Protein AF-A0A368FS64-F1 (afdb_monomer)

Structure (mmCIF, N/CA/C/O backbone):
data_AF-A0A368FS64-F1
#
_entry.id   AF-A0A368FS64-F1
#
loop_
_atom_site.group_PDB
_atom_site.id
_atom_site.type_symbol
_atom_site.label_atom_id
_atom_site.label_alt_id
_atom_site.label_comp_id
_atom_site.label_asym_id
_atom_site.label_entity_id
_atom_site.label_seq_id
_atom_site.pdbx_PDB_ins_code
_atom_site.Cartn_x
_atom_site.Cartn_y
_atom_site.Cartn_z
_atom_site.occupancy
_atom_site.B_iso_or_equiv
_atom_site.auth_seq_id
_atom_site.auth_comp_id
_atom_site.auth_asym_id
_atom_site.auth_atom_id
_atom_site.pdbx_PDB_model_num
ATOM 1 N N . MET A 1 1 ? 43.670 5.886 -54.360 1.00 60.34 1 MET A N 1
ATOM 2 C CA . MET A 1 1 ? 43.057 7.220 -54.134 1.00 60.34 1 MET A CA 1
ATOM 3 C C . MET A 1 1 ? 41.525 7.212 -54.160 1.00 60.34 1 MET A C 1
ATOM 5 O O . MET A 1 1 ? 40.948 7.004 -53.104 1.00 60.34 1 MET A O 1
ATOM 9 N N . ARG A 1 2 ? 40.820 7.410 -55.291 1.00 74.44 2 ARG A N 1
ATOM 10 C CA . ARG A 1 2 ? 39.348 7.653 -55.302 1.00 74.44 2 ARG A CA 1
ATOM 11 C C . ARG A 1 2 ? 38.506 6.514 -54.682 1.00 74.44 2 ARG A C 1
ATOM 13 O O . ARG A 1 2 ? 37.506 6.761 -54.015 1.00 74.44 2 ARG A O 1
ATOM 20 N N . GLU A 1 3 ? 38.951 5.273 -54.839 1.00 78.19 3 GLU A N 1
ATOM 21 C CA . GLU A 1 3 ? 38.278 4.077 -54.319 1.00 78.19 3 GLU A CA 1
ATOM 22 C C . GLU A 1 3 ? 38.523 3.835 -52.820 1.00 78.19 3 GLU A C 1
ATOM 24 O O . GLU A 1 3 ? 37.623 3.410 -52.098 1.00 78.19 3 GLU A O 1
ATOM 29 N N . GLU A 1 4 ? 39.699 4.206 -52.311 1.00 79.50 4 GLU A N 1
ATOM 30 C CA . GLU A 1 4 ? 39.986 4.215 -50.870 1.00 79.50 4 GLU A CA 1
ATOM 31 C C . GLU A 1 4 ? 39.179 5.292 -50.151 1.00 79.50 4 GLU A C 1
ATOM 33 O O . GLU A 1 4 ? 38.646 5.030 -49.074 1.00 79.50 4 GLU A O 1
ATOM 38 N N . TYR A 1 5 ? 39.024 6.474 -50.760 1.00 81.25 5 TYR A N 1
ATOM 39 C CA . TYR A 1 5 ? 38.128 7.507 -50.237 1.00 81.25 5 TYR A CA 1
ATOM 40 C C . TYR A 1 5 ? 36.689 6.991 -50.144 1.00 81.25 5 TYR A C 1
ATOM 42 O O . TYR A 1 5 ? 36.068 7.115 -49.093 1.00 81.25 5 TYR A O 1
ATOM 50 N N . ARG A 1 6 ? 36.182 6.315 -51.183 1.00 83.62 6 ARG A N 1
ATOM 51 C CA . ARG A 1 6 ? 34.827 5.739 -51.180 1.00 83.62 6 ARG A CA 1
ATOM 52 C C . ARG A 1 6 ? 34.643 4.651 -50.113 1.00 83.62 6 ARG A C 1
ATOM 54 O O . ARG A 1 6 ? 33.607 4.621 -49.445 1.00 83.62 6 ARG A O 1
ATOM 61 N N . LYS A 1 7 ? 35.644 3.784 -49.916 1.00 85.38 7 LYS A N 1
ATOM 62 C CA . LYS A 1 7 ? 35.643 2.757 -48.856 1.00 85.38 7 LYS A CA 1
ATOM 63 C C . LYS A 1 7 ? 35.653 3.381 -47.457 1.00 85.38 7 LYS A C 1
ATOM 65 O O . LYS A 1 7 ? 34.842 2.994 -46.620 1.00 85.38 7 LYS A O 1
ATOM 70 N N . ARG A 1 8 ? 36.500 4.390 -47.222 1.00 87.50 8 ARG A N 1
ATOM 71 C CA . ARG A 1 8 ? 36.549 5.142 -45.955 1.00 87.50 8 ARG A CA 1
ATOM 72 C C . ARG A 1 8 ? 35.228 5.856 -45.663 1.00 87.50 8 ARG A C 1
ATOM 74 O O . ARG A 1 8 ? 34.732 5.757 -44.546 1.00 87.50 8 ARG A O 1
ATOM 81 N N . SER A 1 9 ? 34.623 6.506 -46.660 1.00 91.44 9 SER A N 1
ATOM 82 C CA . SER A 1 9 ? 33.317 7.162 -46.506 1.00 91.44 9 SER A CA 1
ATOM 83 C C . SER A 1 9 ? 32.205 6.168 -46.163 1.00 91.44 9 SER A C 1
ATOM 85 O O . SER A 1 9 ? 31.416 6.423 -45.260 1.00 91.44 9 SER A O 1
ATOM 87 N N . SER A 1 10 ? 32.168 5.010 -46.830 1.00 90.06 10 SER A N 1
ATOM 88 C CA . SER A 1 10 ? 31.159 3.969 -46.566 1.00 90.06 10 SER A CA 1
ATOM 89 C C . SER A 1 10 ? 31.301 3.373 -45.161 1.00 90.06 10 SER A C 1
ATOM 91 O O . SER A 1 10 ? 30.309 3.168 -44.466 1.00 90.06 10 SER A O 1
ATOM 93 N N . TYR A 1 11 ? 32.539 3.151 -44.711 1.00 94.62 11 TYR A N 1
ATOM 94 C CA . TYR A 1 11 ? 32.823 2.677 -43.358 1.00 94.62 11 TYR A CA 1
ATOM 95 C C . TYR A 1 11 ? 32.443 3.707 -42.284 1.00 94.62 11 TYR A C 1
ATOM 97 O O . TYR A 1 11 ? 31.869 3.349 -41.258 1.00 94.62 11 TYR A O 1
ATOM 105 N N . LEU A 1 12 ? 32.689 4.997 -42.533 1.00 94.75 12 LEU A N 1
ATOM 106 C CA . LEU A 1 12 ? 32.305 6.069 -41.613 1.00 94.75 12 LEU A CA 1
ATOM 107 C C . LEU A 1 12 ? 30.780 6.165 -41.455 1.00 94.75 12 LEU A C 1
ATOM 109 O O . LEU A 1 12 ? 30.289 6.280 -40.333 1.00 94.75 12 LEU A O 1
ATOM 113 N N . LEU A 1 13 ? 30.030 6.033 -42.555 1.00 95.69 13 LEU A N 1
ATOM 114 C CA . LEU A 1 13 ? 28.565 5.967 -42.517 1.00 95.69 13 LEU A CA 1
ATOM 115 C C . LEU A 1 13 ? 28.069 4.748 -41.733 1.00 95.69 13 LEU A C 1
ATOM 117 O O . LEU A 1 13 ? 27.156 4.875 -40.919 1.00 95.69 13 LEU A O 1
ATOM 121 N N . TYR A 1 14 ? 28.698 3.584 -41.923 1.00 96.06 14 TYR A N 1
ATOM 122 C CA . TYR A 1 14 ? 28.386 2.386 -41.145 1.00 96.06 14 TYR A CA 1
ATOM 123 C C . TYR A 1 14 ? 28.614 2.602 -39.643 1.00 96.06 14 TYR A C 1
ATOM 125 O O . TYR A 1 14 ? 27.736 2.295 -38.839 1.00 96.06 14 TYR A O 1
ATOM 133 N N . LEU A 1 15 ? 29.755 3.179 -39.250 1.00 96.75 15 LEU A N 1
ATOM 134 C CA . LEU A 1 15 ? 30.048 3.473 -37.845 1.00 96.75 15 LEU A CA 1
ATOM 135 C C . LEU A 1 15 ? 29.044 4.463 -37.244 1.00 96.75 15 LEU A C 1
ATOM 137 O O . LEU A 1 15 ? 28.577 4.262 -36.122 1.00 96.75 15 LEU A O 1
ATOM 141 N N . GLN A 1 16 ? 28.672 5.506 -37.990 1.00 96.75 16 GLN A N 1
ATOM 142 C CA . GLN A 1 16 ? 27.666 6.470 -37.552 1.00 96.75 16 GLN A CA 1
ATOM 143 C C . GLN A 1 16 ? 26.297 5.804 -37.370 1.00 96.75 16 GLN A C 1
ATOM 145 O O . GLN A 1 16 ? 25.651 5.996 -36.339 1.00 96.75 16 GLN A O 1
ATOM 150 N N . GLN A 1 17 ? 25.878 4.979 -38.331 1.00 97.19 17 GLN A N 1
ATOM 151 C CA . GLN A 1 17 ? 24.617 4.248 -38.258 1.00 97.19 17 GLN A CA 1
ATOM 152 C C . GLN A 1 17 ? 24.607 3.241 -37.103 1.00 97.19 17 GLN A C 1
ATOM 154 O O . GLN A 1 17 ? 23.615 3.143 -36.377 1.00 97.19 17 GLN A O 1
ATOM 159 N N . SER A 1 18 ? 25.714 2.530 -36.893 1.00 97.19 18 SER A N 1
ATOM 160 C CA . SER A 1 18 ? 25.892 1.611 -35.768 1.00 97.19 18 SER A CA 1
ATOM 161 C C . SER A 1 18 ? 25.772 2.352 -34.436 1.00 97.19 18 SER A C 1
ATOM 163 O O . SER A 1 18 ? 24.961 1.972 -33.594 1.00 97.19 18 SER A O 1
ATOM 165 N N . ARG A 1 19 ? 26.459 3.493 -34.278 1.00 97.38 19 ARG A N 1
ATOM 166 C CA . ARG A 1 19 ? 26.355 4.336 -33.078 1.00 97.38 19 ARG A CA 1
ATOM 167 C C . ARG A 1 19 ? 24.918 4.785 -32.812 1.00 97.38 19 ARG A C 1
ATOM 169 O O . ARG A 1 19 ? 24.450 4.669 -31.683 1.00 97.38 19 ARG A O 1
ATOM 176 N N . ILE A 1 20 ? 24.208 5.278 -33.828 1.00 97.56 20 ILE A N 1
ATOM 177 C CA . ILE A 1 20 ? 22.803 5.699 -33.688 1.00 97.56 20 ILE A CA 1
ATOM 178 C C . ILE A 1 20 ? 21.924 4.517 -33.268 1.00 97.56 20 ILE A C 1
ATOM 180 O O . ILE A 1 20 ? 21.071 4.659 -32.393 1.00 97.56 20 ILE A O 1
ATOM 184 N N . THR A 1 21 ? 22.142 3.349 -33.871 1.00 97.69 21 THR A N 1
ATOM 185 C CA . THR A 1 21 ? 21.392 2.128 -33.559 1.00 97.69 21 THR A CA 1
ATOM 186 C C . THR A 1 21 ? 21.629 1.696 -32.113 1.00 97.69 21 THR A C 1
ATOM 188 O O . THR A 1 21 ? 20.666 1.461 -31.388 1.00 97.69 21 THR A O 1
ATOM 191 N N . LEU A 1 22 ? 22.884 1.682 -31.658 1.00 98.25 22 LEU A N 1
ATOM 192 C CA . LEU A 1 22 ? 23.241 1.349 -30.278 1.00 98.25 22 LEU A CA 1
ATOM 193 C C . LEU A 1 22 ? 22.636 2.330 -29.269 1.00 98.25 22 LEU A C 1
ATOM 195 O O . LEU A 1 22 ? 22.090 1.898 -28.259 1.00 98.25 22 LEU A O 1
ATOM 199 N N . LEU A 1 23 ? 22.657 3.635 -29.557 1.00 98.12 23 LEU A N 1
ATOM 200 C CA . LEU A 1 23 ? 22.031 4.638 -28.689 1.00 98.12 23 LEU A CA 1
ATOM 201 C C . LEU A 1 23 ? 20.515 4.430 -28.584 1.00 98.12 23 LEU A C 1
ATOM 203 O O . LEU A 1 23 ? 19.965 4.459 -27.486 1.00 98.12 23 LEU A O 1
ATOM 207 N N . ARG A 1 24 ? 19.838 4.157 -29.708 1.00 97.81 24 ARG A N 1
ATOM 208 C CA . ARG A 1 24 ? 18.398 3.852 -29.713 1.00 97.81 24 ARG A CA 1
ATOM 209 C C . ARG A 1 24 ? 18.082 2.595 -28.909 1.00 97.81 24 ARG A C 1
ATOM 211 O O . ARG A 1 24 ? 17.117 2.604 -28.149 1.00 97.81 24 ARG A O 1
ATOM 218 N N . LEU A 1 25 ? 18.884 1.541 -29.065 1.00 98.06 25 LEU A N 1
ATOM 219 C CA . LEU A 1 25 ? 18.723 0.299 -28.311 1.00 98.06 25 LEU A CA 1
ATOM 220 C C . LEU A 1 25 ? 18.945 0.517 -26.813 1.00 98.06 25 LEU A C 1
ATOM 222 O O . LEU A 1 25 ? 18.133 0.043 -26.027 1.00 98.06 25 LEU A O 1
ATOM 226 N N . SER A 1 26 ? 19.962 1.289 -26.421 1.00 98.06 26 SER A N 1
ATOM 227 C CA . SER A 1 26 ? 20.194 1.653 -25.017 1.00 98.06 26 SER A CA 1
ATOM 228 C C . SER A 1 26 ? 18.968 2.344 -24.424 1.00 98.06 26 SER A C 1
ATOM 230 O O . SER A 1 26 ? 18.403 1.862 -23.450 1.00 98.06 26 SER A O 1
ATOM 232 N N . THR A 1 27 ? 18.473 3.405 -25.073 1.00 98.12 27 THR A N 1
ATOM 233 C CA . THR A 1 27 ? 17.279 4.123 -24.602 1.00 98.12 27 THR A CA 1
ATOM 234 C C . THR A 1 27 ? 16.037 3.229 -24.568 1.00 98.12 27 THR A C 1
ATOM 236 O O . THR A 1 27 ? 15.165 3.398 -23.717 1.00 98.12 27 THR A O 1
ATOM 239 N N . TYR A 1 28 ? 15.915 2.290 -25.506 1.00 98.12 28 TYR A N 1
ATOM 240 C CA . TYR A 1 28 ? 14.812 1.335 -25.518 1.00 98.12 28 TYR A CA 1
ATOM 241 C C . TYR A 1 28 ? 14.880 0.372 -24.326 1.00 98.12 28 TYR A C 1
ATOM 243 O O . TYR A 1 28 ? 13.872 0.185 -23.644 1.00 98.12 28 TYR A O 1
ATOM 251 N N . VAL A 1 29 ? 16.060 -0.179 -24.031 1.00 98.38 29 VAL A N 1
ATOM 252 C CA . VAL A 1 29 ? 16.287 -1.033 -22.857 1.00 98.38 29 VAL A CA 1
ATOM 253 C C . VAL A 1 29 ? 16.006 -0.263 -21.566 1.00 98.38 29 VAL A C 1
ATOM 255 O O . VAL A 1 29 ? 15.284 -0.776 -20.715 1.00 98.38 29 VAL A O 1
ATOM 258 N N . ASP A 1 30 ? 16.453 0.989 -21.451 1.00 98.38 30 ASP A N 1
ATOM 259 C CA . ASP A 1 30 ? 16.177 1.830 -20.278 1.00 98.38 30 ASP A CA 1
ATOM 260 C C . ASP A 1 30 ? 14.669 2.018 -20.054 1.00 98.38 30 ASP A C 1
ATOM 262 O O . ASP A 1 30 ? 14.163 1.872 -18.938 1.00 98.38 30 ASP A O 1
ATOM 266 N N . LYS A 1 31 ? 13.912 2.268 -21.130 1.00 98.19 31 LYS A N 1
ATOM 267 C CA . LYS A 1 31 ? 12.445 2.369 -21.069 1.00 98.19 31 LYS A CA 1
ATOM 268 C C . LYS A 1 31 ? 11.789 1.057 -20.645 1.00 98.19 31 LYS A C 1
ATOM 270 O O . LYS A 1 31 ? 10.816 1.087 -19.889 1.00 98.19 31 LYS A O 1
ATOM 275 N N . LEU A 1 32 ? 12.291 -0.082 -21.126 1.00 98.38 32 LEU A N 1
ATOM 276 C CA . LEU A 1 32 ? 11.794 -1.396 -20.715 1.00 98.38 32 LEU A CA 1
ATOM 277 C C . LEU A 1 32 ? 12.062 -1.653 -19.232 1.00 98.38 32 LEU A C 1
ATOM 279 O O . LEU A 1 32 ? 11.151 -2.081 -18.529 1.00 98.38 32 LEU A O 1
ATOM 283 N N . ILE A 1 33 ? 13.258 -1.325 -18.738 1.00 98.38 33 ILE A N 1
ATOM 284 C CA . ILE A 1 33 ? 13.606 -1.444 -17.317 1.00 98.38 33 ILE A CA 1
ATOM 285 C C . ILE A 1 33 ? 12.653 -0.595 -16.470 1.00 98.38 33 ILE A C 1
ATOM 287 O O . ILE A 1 33 ? 12.039 -1.109 -15.536 1.00 98.38 33 ILE A O 1
ATOM 291 N N . GLN A 1 34 ? 12.449 0.673 -16.835 1.00 98.12 34 GLN A N 1
ATOM 292 C CA . GLN A 1 34 ? 11.522 1.561 -16.125 1.00 98.12 34 GLN A CA 1
ATOM 293 C C . GLN A 1 34 ? 10.075 1.063 -16.157 1.00 98.12 34 GLN A C 1
ATOM 295 O O . GLN A 1 34 ? 9.314 1.295 -15.218 1.00 98.12 34 GLN A O 1
ATOM 300 N N . ARG A 1 35 ? 9.649 0.424 -17.250 1.00 98.19 35 ARG A N 1
ATOM 301 C CA . ARG A 1 35 ? 8.317 -0.180 -17.339 1.00 98.19 35 ARG A CA 1
ATOM 302 C C . ARG A 1 35 ? 8.201 -1.379 -16.404 1.00 98.19 35 ARG A C 1
ATOM 304 O O . ARG A 1 35 ? 7.286 -1.401 -15.596 1.00 98.19 35 ARG A O 1
ATOM 311 N N . ILE A 1 36 ? 9.149 -2.311 -16.458 1.00 98.31 36 ILE A N 1
ATOM 312 C CA . ILE A 1 36 ? 9.152 -3.509 -15.608 1.00 98.31 36 ILE A 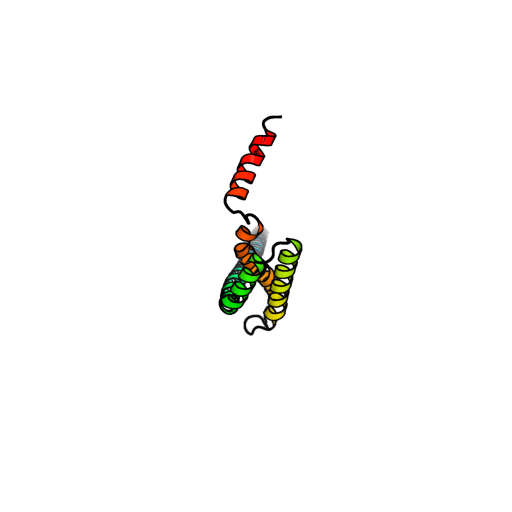CA 1
ATOM 313 C C . ILE A 1 36 ? 9.193 -3.127 -14.126 1.00 98.31 36 ILE A C 1
ATOM 315 O O . ILE A 1 36 ? 8.496 -3.733 -13.322 1.00 98.31 36 ILE A O 1
ATOM 319 N N . GLN A 1 37 ? 9.964 -2.103 -13.753 1.00 97.69 37 GLN A N 1
ATOM 320 C CA . GLN A 1 37 ? 10.007 -1.606 -12.376 1.00 97.69 37 GLN A CA 1
ATOM 321 C C . GLN A 1 37 ? 8.654 -1.056 -11.910 1.00 97.69 37 GLN A C 1
ATOM 323 O O . GLN A 1 37 ? 8.234 -1.351 -10.794 1.00 97.69 37 GLN A O 1
ATOM 328 N N . ARG A 1 38 ? 7.958 -0.295 -12.764 1.00 97.25 38 ARG A N 1
ATOM 329 C CA . ARG A 1 38 ? 6.611 0.213 -12.462 1.00 97.25 38 ARG A CA 1
ATOM 330 C C . ARG A 1 38 ? 5.590 -0.914 -12.373 1.00 97.25 38 ARG A C 1
ATOM 332 O O . ARG A 1 38 ? 4.843 -0.962 -11.405 1.00 97.25 38 ARG A O 1
ATOM 339 N N . ASP A 1 39 ? 5.597 -1.830 -13.335 1.00 97.50 39 ASP A N 1
ATOM 340 C CA . ASP A 1 39 ? 4.677 -2.969 -13.360 1.00 97.50 39 ASP A CA 1
ATOM 341 C C . ASP A 1 39 ? 4.896 -3.862 -12.129 1.00 97.50 39 ASP A C 1
ATOM 343 O O . ASP A 1 39 ? 3.937 -4.259 -11.475 1.00 97.50 39 ASP A O 1
ATOM 347 N N . LYS A 1 40 ? 6.157 -4.104 -11.746 1.00 96.25 40 LYS A N 1
ATOM 348 C CA . LYS A 1 40 ? 6.504 -4.812 -10.510 1.00 96.25 40 LYS A CA 1
ATOM 349 C C . LYS A 1 40 ? 5.926 -4.111 -9.278 1.00 96.25 40 LYS A C 1
ATOM 351 O O . LYS A 1 40 ? 5.276 -4.776 -8.482 1.00 96.25 40 LYS A O 1
ATOM 356 N N . ALA A 1 41 ? 6.140 -2.801 -9.136 1.00 94.25 41 ALA A N 1
ATOM 357 C CA . ALA A 1 41 ? 5.634 -2.044 -7.991 1.00 94.25 41 ALA A CA 1
ATOM 358 C C . ALA A 1 41 ? 4.098 -2.098 -7.905 1.00 94.25 41 ALA A C 1
ATOM 360 O O . ALA A 1 41 ? 3.549 -2.342 -6.836 1.00 94.25 41 ALA A O 1
ATOM 361 N N . LEU A 1 42 ? 3.403 -1.957 -9.039 1.00 95.81 42 LEU A N 1
ATOM 362 C CA . LEU A 1 42 ? 1.943 -2.073 -9.100 1.00 95.81 42 LEU A CA 1
ATOM 363 C C . LEU A 1 42 ? 1.461 -3.468 -8.688 1.00 95.81 42 LEU A C 1
ATOM 365 O O . LEU A 1 42 ? 0.522 -3.593 -7.907 1.00 95.81 42 LEU A O 1
ATOM 369 N N . VAL A 1 43 ? 2.108 -4.524 -9.187 1.00 96.38 43 VAL A N 1
ATOM 370 C CA . VAL A 1 43 ? 1.758 -5.905 -8.828 1.00 96.38 43 VAL A CA 1
ATOM 371 C C . VAL A 1 43 ? 2.012 -6.170 -7.345 1.00 96.38 43 VAL A C 1
ATOM 373 O O . VAL A 1 43 ? 1.189 -6.818 -6.702 1.00 96.38 43 VAL A O 1
ATOM 376 N N . GLU A 1 44 ? 3.112 -5.661 -6.789 1.00 94.38 44 GLU A N 1
ATO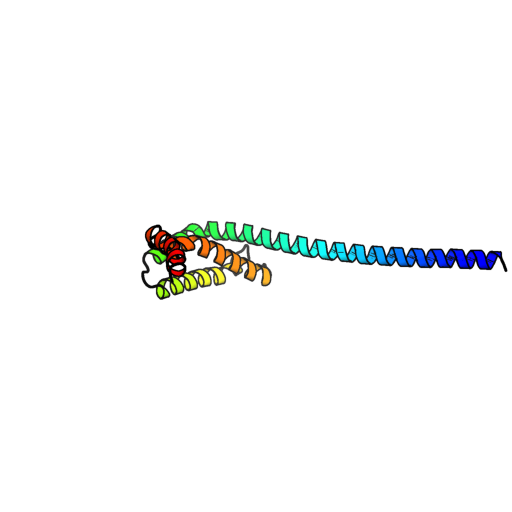M 377 C CA . GLU A 1 44 ? 3.410 -5.754 -5.358 1.00 94.38 44 GLU A CA 1
ATOM 378 C C . GLU A 1 44 ? 2.324 -5.073 -4.512 1.00 94.38 44 GLU A C 1
ATOM 380 O O . GLU A 1 44 ? 1.829 -5.675 -3.558 1.00 94.38 44 GLU A O 1
ATOM 385 N N . GLU A 1 45 ? 1.895 -3.864 -4.883 1.00 92.94 45 GLU A N 1
ATOM 386 C CA . GLU A 1 45 ? 0.808 -3.150 -4.204 1.00 92.94 45 GLU A CA 1
ATOM 387 C C . GLU A 1 45 ? -0.525 -3.908 -4.291 1.00 92.94 45 GLU A C 1
ATOM 389 O O . GLU A 1 45 ? -1.153 -4.168 -3.261 1.00 92.94 45 GLU A O 1
ATOM 394 N N . CYS A 1 46 ? -0.929 -4.348 -5.488 1.00 95.69 46 CYS A N 1
ATOM 395 C CA . CYS A 1 46 ? -2.151 -5.133 -5.677 1.00 95.69 46 CYS A CA 1
ATOM 396 C C . CYS A 1 46 ? -2.127 -6.442 -4.878 1.00 95.69 46 CYS A C 1
ATOM 398 O O . CYS A 1 46 ? -3.133 -6.830 -4.278 1.00 95.69 46 CYS A O 1
ATOM 400 N N . LEU A 1 47 ? -0.981 -7.128 -4.848 1.00 94.88 47 LEU A N 1
ATOM 401 C CA . LEU A 1 47 ? -0.817 -8.348 -4.070 1.00 94.88 47 LEU A CA 1
ATOM 402 C C . LEU A 1 47 ? -0.987 -8.062 -2.576 1.00 94.88 47 LEU A C 1
ATOM 404 O O . LEU A 1 47 ? -1.714 -8.790 -1.900 1.00 94.88 47 LEU A O 1
ATOM 408 N N . VAL A 1 48 ? -0.378 -6.989 -2.064 1.00 95.56 48 VAL A N 1
ATOM 409 C CA . VAL A 1 48 ? -0.553 -6.589 -0.663 1.00 95.56 48 VAL A CA 1
ATOM 410 C C . VAL A 1 48 ? -2.018 -6.304 -0.349 1.00 95.56 48 VAL A C 1
ATOM 412 O O . VAL A 1 48 ? -2.503 -6.770 0.678 1.00 95.56 48 VAL A O 1
ATOM 415 N N . GLU A 1 49 ? -2.751 -5.600 -1.212 1.00 94.06 49 GLU A N 1
ATOM 416 C CA . GLU A 1 49 ? -4.178 -5.345 -0.986 1.00 94.06 49 GLU A CA 1
ATOM 417 C C . GLU A 1 49 ? -5.002 -6.630 -0.864 1.00 94.06 49 GLU A C 1
ATOM 419 O O . GLU A 1 49 ? -5.859 -6.736 0.016 1.00 94.06 49 GLU A O 1
ATOM 424 N N . VAL A 1 50 ? -4.746 -7.613 -1.729 1.00 94.44 50 VAL A N 1
ATOM 425 C CA . VAL A 1 50 ? -5.429 -8.913 -1.692 1.00 94.44 50 VAL A CA 1
ATOM 426 C C . VAL A 1 50 ? -5.063 -9.678 -0.420 1.00 94.44 50 VAL A C 1
ATOM 428 O O . VAL A 1 50 ? -5.945 -10.176 0.277 1.00 94.44 50 VAL A O 1
ATOM 431 N N . LEU A 1 51 ? -3.779 -9.732 -0.068 1.00 93.75 51 LEU A N 1
ATOM 432 C CA . LEU A 1 51 ? -3.312 -10.427 1.132 1.00 93.75 51 LEU A CA 1
ATOM 433 C C . LEU A 1 51 ? -3.819 -9.765 2.419 1.00 93.75 51 LEU A C 1
ATOM 435 O O . LEU A 1 51 ? -4.153 -10.459 3.377 1.00 93.75 51 LEU A O 1
ATOM 439 N N . VAL A 1 52 ? -3.929 -8.434 2.449 1.00 94.81 52 VAL A N 1
ATOM 440 C CA . VAL A 1 52 ? -4.546 -7.712 3.568 1.00 94.81 52 VAL A CA 1
ATOM 441 C C . VAL A 1 52 ? -6.029 -8.057 3.676 1.00 94.81 52 VAL A C 1
ATOM 443 O O . VAL A 1 52 ? -6.490 -8.296 4.787 1.00 94.81 52 VAL A O 1
ATOM 446 N N . ARG A 1 53 ? -6.773 -8.159 2.565 1.00 92.12 53 ARG A N 1
ATOM 447 C CA . ARG A 1 53 ? -8.178 -8.608 2.603 1.00 92.12 53 ARG A CA 1
ATOM 448 C C . ARG A 1 53 ? -8.308 -9.994 3.239 1.00 92.12 53 ARG A C 1
ATOM 450 O O . ARG A 1 53 ? -9.027 -10.126 4.224 1.00 92.12 53 ARG A O 1
ATOM 457 N N . PHE A 1 54 ? -7.522 -10.974 2.789 1.00 92.38 54 PHE A N 1
ATOM 458 C CA . PHE A 1 54 ? -7.496 -12.312 3.401 1.00 92.38 54 PHE A CA 1
ATOM 459 C C . PHE A 1 54 ? -7.072 -12.291 4.878 1.00 92.38 54 PHE A C 1
ATOM 461 O O . PHE A 1 54 ? -7.607 -13.027 5.711 1.00 92.38 54 PHE A O 1
ATOM 468 N N . TYR A 1 55 ? -6.104 -11.447 5.241 1.00 91.19 55 TYR A N 1
ATOM 469 C CA . TYR A 1 55 ? -5.698 -11.276 6.635 1.00 91.19 55 TYR A CA 1
ATOM 470 C C . TYR A 1 55 ? -6.845 -10.728 7.497 1.00 91.19 55 TYR A C 1
ATOM 472 O O . TYR A 1 55 ? -7.051 -11.199 8.617 1.00 91.19 55 TYR A O 1
ATOM 480 N N . MET A 1 56 ? -7.599 -9.757 6.978 1.00 90.31 56 MET A N 1
ATOM 481 C CA . MET A 1 56 ? -8.702 -9.107 7.686 1.00 90.31 56 MET A CA 1
ATOM 482 C C . MET A 1 56 ? -9.937 -10.003 7.798 1.00 90.31 56 MET A C 1
ATOM 484 O O . MET A 1 56 ? -10.584 -9.982 8.842 1.00 90.31 56 MET A O 1
ATOM 488 N N . GLU A 1 57 ? -10.221 -10.849 6.805 1.00 88.81 57 GLU A N 1
ATOM 489 C CA . GLU A 1 57 ? -11.292 -11.858 6.876 1.00 88.81 57 GLU A CA 1
ATOM 490 C C . GLU A 1 57 ? -11.111 -12.789 8.084 1.00 88.81 57 GLU A C 1
ATOM 492 O O . GLU A 1 57 ? -12.037 -13.000 8.866 1.00 88.81 57 GLU A O 1
ATOM 497 N N . ASN A 1 58 ? -9.880 -13.248 8.330 1.00 83.00 58 ASN A N 1
ATOM 498 C CA . ASN A 1 58 ? -9.550 -14.065 9.504 1.00 83.00 58 ASN A CA 1
ATOM 499 C C . ASN A 1 58 ? -9.699 -13.315 10.842 1.00 83.00 58 ASN A C 1
ATOM 501 O O . ASN A 1 58 ? -9.666 -13.924 11.914 1.00 83.00 58 ASN A O 1
ATOM 505 N N . LYS A 1 59 ? -9.825 -11.985 10.805 1.00 85.00 59 LYS A N 1
ATOM 506 C CA . LYS A 1 59 ? -9.948 -11.102 11.971 1.00 85.00 59 LYS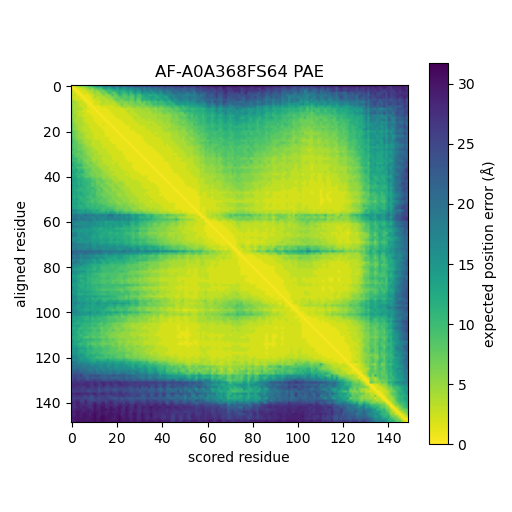 A CA 1
ATOM 507 C C . LYS A 1 59 ? -11.316 -10.436 12.073 1.00 85.00 59 LYS A C 1
ATOM 509 O O . LYS A 1 59 ? -11.486 -9.576 12.935 1.00 85.00 59 LYS A O 1
ATOM 514 N N . ASP A 1 60 ? -12.297 -10.870 11.286 1.00 86.06 60 ASP A N 1
ATOM 515 C CA . ASP A 1 60 ? -13.648 -10.301 11.270 1.00 86.06 60 ASP A CA 1
ATOM 516 C C . ASP A 1 60 ? -14.274 -10.237 12.676 1.00 86.06 60 ASP A C 1
ATOM 518 O O . ASP A 1 60 ? -14.806 -9.209 13.091 1.00 86.06 60 ASP A O 1
ATOM 522 N N . GLN A 1 61 ? -14.107 -11.284 13.490 1.00 87.75 61 GLN A N 1
ATOM 523 C CA . GLN A 1 61 ? -14.619 -11.274 14.863 1.00 87.75 61 GLN A CA 1
ATOM 524 C C . GLN A 1 61 ? -13.905 -10.251 15.765 1.00 87.75 61 GLN A C 1
ATOM 526 O O . GLN A 1 61 ? -14.544 -9.634 16.617 1.00 87.75 61 GLN A O 1
ATOM 531 N N . GLN A 1 62 ? -12.592 -10.056 15.593 1.00 88.12 62 GLN A N 1
ATOM 532 C CA . GLN A 1 62 ? -11.841 -9.027 16.320 1.00 88.12 62 GLN A CA 1
ATOM 533 C C . GLN A 1 62 ? -12.329 -7.630 15.914 1.00 88.12 62 GLN A C 1
ATOM 535 O O . GLN A 1 62 ? -12.526 -6.780 16.779 1.00 88.12 62 GLN A O 1
ATOM 540 N N . LEU A 1 63 ? -12.565 -7.419 14.617 1.00 88.50 63 LEU A N 1
ATOM 541 C CA . LEU A 1 63 ? -13.053 -6.154 14.076 1.00 88.50 63 LEU A CA 1
ATOM 542 C C . LEU A 1 63 ? -14.474 -5.837 14.561 1.00 88.50 63 LEU A C 1
ATOM 544 O O . LEU A 1 63 ? -14.738 -4.715 14.976 1.00 88.50 63 LEU A O 1
ATOM 548 N N . LYS A 1 64 ? -15.370 -6.829 14.602 1.00 89.50 64 LYS A N 1
ATOM 549 C CA . LYS A 1 64 ? -16.727 -6.675 15.153 1.00 89.50 64 LYS A CA 1
ATOM 550 C C . LYS A 1 64 ? -16.723 -6.271 16.625 1.00 89.50 64 LYS A C 1
ATOM 552 O O . LYS A 1 64 ? -17.477 -5.381 17.004 1.00 89.50 64 LYS A O 1
ATOM 557 N N . ARG A 1 65 ? -15.864 -6.887 17.446 1.00 90.62 65 ARG A N 1
ATOM 558 C CA . ARG A 1 65 ? -15.711 -6.505 18.863 1.00 90.62 65 ARG A CA 1
ATOM 559 C C . ARG A 1 65 ? -15.203 -5.073 19.003 1.00 90.62 65 ARG A C 1
ATOM 561 O O . ARG A 1 65 ? -15.752 -4.319 19.794 1.00 90.62 65 ARG A O 1
ATOM 568 N N . PHE A 1 66 ? -14.209 -4.698 18.197 1.00 92.19 66 PHE A N 1
ATOM 569 C CA . PHE A 1 66 ? -13.715 -3.325 18.146 1.00 92.19 66 PHE A CA 1
ATOM 570 C C . PHE A 1 66 ? -14.827 -2.332 17.781 1.00 92.19 66 PHE A C 1
ATOM 572 O O . PHE A 1 66 ? -14.986 -1.334 18.468 1.00 92.19 66 PHE A O 1
ATOM 579 N N . LEU A 1 67 ? -15.635 -2.614 16.753 1.00 90.12 67 LEU A N 1
ATOM 580 C CA . LEU A 1 67 ? -16.739 -1.731 16.358 1.00 90.12 67 LEU A CA 1
ATOM 581 C C . LEU A 1 67 ? -17.784 -1.572 17.469 1.00 90.12 67 LEU A C 1
ATOM 583 O O . LEU A 1 67 ? -18.280 -0.471 17.685 1.00 90.12 67 LEU A O 1
ATOM 587 N N . GLN A 1 68 ? -18.102 -2.649 18.192 1.00 90.25 68 GLN A N 1
ATOM 588 C CA . GLN A 1 68 ? -19.012 -2.587 19.339 1.00 90.25 68 GLN A CA 1
ATOM 589 C C . GLN A 1 68 ? -18.452 -1.704 20.459 1.00 90.25 68 GLN A C 1
ATOM 591 O O . GLN A 1 68 ? -19.170 -0.850 20.968 1.00 90.25 68 GLN A O 1
ATOM 596 N N . GLU A 1 69 ? -17.174 -1.873 20.807 1.00 90.75 69 GLU A N 1
ATOM 597 C CA . GLU A 1 69 ? -16.492 -1.028 21.793 1.00 90.75 69 GLU A CA 1
ATOM 598 C C . GLU A 1 69 ? -16.481 0.439 21.338 1.00 90.75 69 GLU A C 1
ATOM 600 O O . GLU A 1 69 ? -16.890 1.321 22.085 1.00 90.75 69 GLU A O 1
ATOM 605 N N . PHE A 1 70 ? -16.129 0.691 20.075 1.00 89.25 70 PHE A N 1
ATOM 606 C CA . PHE A 1 70 ? -16.041 2.027 19.486 1.00 89.25 70 PHE A CA 1
ATOM 607 C C . PHE A 1 70 ? -17.361 2.813 19.543 1.00 89.25 70 PHE A C 1
ATOM 609 O O . PHE A 1 70 ? -17.342 4.030 19.719 1.00 89.25 70 PHE A O 1
ATOM 616 N N . VAL A 1 71 ? -18.505 2.135 19.394 1.00 86.81 71 VAL A N 1
ATOM 617 C CA . VAL A 1 71 ? -19.840 2.758 19.463 1.00 86.81 71 VAL A CA 1
ATOM 618 C C . VAL A 1 71 ? -20.242 3.106 20.898 1.00 86.81 71 VAL A C 1
ATOM 620 O O . VAL A 1 71 ? -20.935 4.098 21.103 1.00 86.81 71 VAL A O 1
ATOM 623 N N . ILE A 1 72 ? -19.829 2.302 21.882 1.00 89.81 72 ILE A N 1
ATOM 624 C CA . ILE A 1 72 ? -20.173 2.517 23.298 1.00 89.81 72 ILE A CA 1
ATOM 625 C C . ILE A 1 72 ? -19.382 3.694 23.884 1.00 89.81 72 ILE A C 1
ATOM 627 O O . ILE A 1 72 ? -19.879 4.394 24.766 1.00 89.81 72 ILE A O 1
ATOM 631 N N . LEU A 1 73 ? -18.160 3.916 23.395 1.00 87.81 73 LEU A N 1
ATOM 632 C CA . LEU A 1 73 ? -17.333 5.046 23.805 1.00 87.81 73 LEU A CA 1
ATOM 633 C C . LEU A 1 73 ? -17.980 6.361 23.370 1.00 87.81 73 LEU A C 1
ATOM 635 O O . LEU A 1 73 ? -18.388 6.523 22.219 1.00 87.81 73 LEU A O 1
ATOM 639 N N . ASN A 1 74 ? -18.047 7.317 24.293 1.00 79.25 74 ASN A N 1
ATOM 640 C CA . ASN A 1 74 ? -18.705 8.600 24.055 1.00 79.25 74 ASN A CA 1
ATOM 641 C C . ASN A 1 74 ? -17.683 9.722 23.837 1.00 79.25 74 ASN A C 1
ATOM 643 O O . ASN A 1 74 ? -17.907 10.614 23.018 1.00 79.25 74 ASN A O 1
ATOM 647 N N . ALA A 1 75 ? -16.546 9.659 24.534 1.00 86.81 75 ALA A N 1
ATOM 648 C CA . ALA A 1 75 ? -15.495 10.658 24.429 1.00 86.81 75 ALA A CA 1
ATOM 649 C C . ALA A 1 75 ? -14.573 10.380 23.225 1.00 86.81 75 ALA A C 1
ATOM 651 O O . ALA A 1 75 ? -14.256 9.236 22.888 1.00 86.81 75 ALA A O 1
ATOM 652 N N . GLN A 1 76 ? -14.168 11.442 22.526 1.00 83.81 76 GLN A N 1
ATOM 653 C CA . GLN A 1 76 ? -13.414 11.323 21.273 1.00 83.81 76 GLN A CA 1
ATOM 654 C C . GLN A 1 76 ? -11.973 10.843 21.494 1.00 83.81 76 GLN A C 1
ATOM 656 O O . GLN A 1 76 ? -11.412 10.118 20.669 1.00 83.81 76 GLN A O 1
ATOM 661 N N . ASP A 1 77 ? -11.370 11.238 22.608 1.00 88.38 77 ASP A N 1
ATOM 662 C CA . ASP A 1 77 ? -10.072 10.759 23.073 1.00 88.38 77 ASP A CA 1
ATOM 663 C C . ASP A 1 77 ? -10.109 9.256 23.375 1.00 88.38 77 ASP A C 1
ATOM 665 O O . ASP A 1 77 ? -9.244 8.526 22.888 1.00 88.38 77 ASP A O 1
ATOM 669 N N . GLU A 1 78 ? -11.155 8.767 24.048 1.00 90.31 78 GLU A N 1
ATOM 670 C CA . GLU A 1 78 ? -11.353 7.331 24.292 1.00 90.31 78 GLU A CA 1
ATOM 671 C C . GLU A 1 78 ? -11.479 6.539 22.980 1.00 90.31 78 GLU A C 1
ATOM 673 O O . GLU A 1 78 ? -10.842 5.494 22.815 1.00 90.31 78 GLU A O 1
ATOM 678 N N . LYS A 1 79 ? -12.257 7.045 22.011 1.00 88.81 79 LYS A N 1
ATOM 679 C CA . LYS A 1 79 ? -12.385 6.438 20.671 1.00 88.81 79 LYS A CA 1
ATOM 680 C C . LYS A 1 79 ? -11.049 6.376 19.937 1.00 88.81 79 LYS A C 1
ATOM 682 O O . LYS A 1 79 ? -10.723 5.359 19.319 1.00 88.81 79 LYS A O 1
ATOM 687 N N . THR A 1 80 ? -10.277 7.457 20.010 1.00 90.81 80 THR A N 1
ATOM 688 C CA . THR A 1 80 ? -8.957 7.554 19.376 1.00 90.81 80 THR A CA 1
ATOM 689 C C . THR A 1 80 ? -7.991 6.544 19.990 1.00 90.81 80 THR A C 1
ATOM 691 O O . THR A 1 80 ? -7.322 5.805 19.270 1.00 90.81 80 THR A O 1
ATOM 694 N N . ASP A 1 81 ? -7.960 6.452 21.315 1.00 93.44 81 ASP A N 1
ATOM 695 C CA . ASP A 1 81 ? -7.127 5.502 22.047 1.00 93.44 81 ASP A CA 1
ATOM 696 C C . ASP A 1 81 ? -7.528 4.041 21.751 1.00 93.44 81 ASP A C 1
ATOM 698 O O . ASP A 1 81 ? -6.680 3.202 21.435 1.00 93.44 81 ASP A O 1
ATOM 702 N N . CYS A 1 82 ? -8.831 3.736 21.714 1.00 92.81 82 CYS A N 1
ATOM 703 C CA . CYS A 1 82 ? -9.351 2.423 21.312 1.00 92.81 82 CYS A CA 1
ATOM 704 C C . CYS A 1 82 ? -8.905 2.020 19.890 1.00 92.81 82 CYS A C 1
ATOM 706 O O . CYS A 1 82 ? -8.428 0.896 19.670 1.00 92.81 82 CYS A O 1
ATOM 708 N N . LEU A 1 83 ? -8.989 2.945 18.927 1.00 93.69 83 LEU A N 1
ATOM 709 C CA . LEU A 1 83 ? -8.517 2.744 17.555 1.00 93.69 83 LEU A CA 1
ATOM 710 C C . LEU A 1 83 ? -7.005 2.481 17.508 1.00 93.69 83 LEU A C 1
ATOM 712 O O . LEU A 1 83 ? -6.568 1.498 16.902 1.00 93.69 83 LEU A O 1
ATOM 716 N N . LEU A 1 84 ? -6.205 3.325 18.166 1.00 94.94 84 LEU A N 1
ATOM 717 C CA . LEU A 1 84 ? -4.745 3.215 18.172 1.00 94.94 84 LEU A CA 1
ATOM 718 C C . LEU A 1 84 ? -4.275 1.899 18.795 1.00 94.94 84 LEU A C 1
ATOM 720 O O . LEU A 1 84 ? -3.414 1.226 18.222 1.00 94.94 84 LEU A O 1
ATOM 724 N N . ARG A 1 85 ? -4.873 1.475 19.915 1.00 94.75 85 ARG A N 1
ATOM 725 C CA . ARG A 1 85 ? -4.590 0.169 20.531 1.00 94.75 85 ARG A CA 1
ATOM 726 C C . ARG A 1 85 ? -4.904 -0.988 19.589 1.00 94.75 85 ARG A C 1
ATOM 728 O O . ARG A 1 85 ? -4.110 -1.925 19.469 1.00 94.75 85 ARG A O 1
ATOM 735 N N . THR A 1 86 ? -6.044 -0.919 18.908 1.00 93.12 86 THR A N 1
ATOM 736 C CA . THR A 1 86 ? -6.476 -1.958 17.967 1.00 93.12 86 THR A CA 1
ATOM 737 C C . THR A 1 86 ? -5.506 -2.070 16.791 1.00 93.12 86 THR A C 1
ATOM 739 O O . THR A 1 86 ? -5.021 -3.169 16.498 1.00 93.12 86 THR A O 1
ATOM 742 N N . LEU A 1 87 ? -5.151 -0.942 16.169 1.00 94.88 87 LEU A N 1
ATOM 743 C CA . LEU A 1 87 ? -4.186 -0.891 15.069 1.00 94.88 87 LEU A CA 1
ATOM 744 C C . LEU A 1 87 ? -2.796 -1.358 15.508 1.00 94.88 87 LEU A C 1
ATOM 746 O O . LEU A 1 87 ? -2.208 -2.207 14.841 1.00 94.88 87 LEU A O 1
ATOM 750 N N . ALA A 1 88 ? -2.296 -0.900 16.659 1.00 95.44 88 ALA A N 1
ATOM 751 C CA . ALA A 1 88 ? -1.012 -1.344 17.201 1.00 95.44 88 ALA A CA 1
ATOM 752 C C . ALA A 1 88 ? -0.978 -2.869 17.405 1.00 95.44 88 ALA A C 1
ATOM 754 O O . ALA A 1 88 ? -0.017 -3.539 17.017 1.00 95.44 88 ALA A O 1
ATOM 755 N N . GLY A 1 89 ? -2.061 -3.445 17.936 1.00 93.00 89 GLY A N 1
ATOM 756 C CA . GLY A 1 89 ? -2.213 -4.892 18.074 1.00 93.00 89 GLY A CA 1
ATOM 757 C C . GLY A 1 89 ? -2.161 -5.634 16.734 1.00 93.00 89 GLY A C 1
ATOM 758 O O . GLY A 1 89 ? -1.515 -6.681 16.631 1.00 93.00 89 GLY A O 1
ATOM 759 N N . MET A 1 90 ? -2.797 -5.095 15.689 1.00 93.25 90 MET A N 1
ATOM 760 C CA . MET A 1 90 ? -2.727 -5.655 14.335 1.00 93.25 90 MET A CA 1
ATOM 761 C C . MET A 1 90 ? -1.317 -5.522 13.741 1.00 93.25 90 MET A C 1
ATOM 763 O O . MET A 1 90 ? -0.780 -6.499 13.220 1.00 93.25 90 MET A O 1
ATOM 767 N N . TYR A 1 91 ? -0.674 -4.362 13.885 1.00 94.19 91 TYR A N 1
ATOM 768 C CA . TYR A 1 91 ? 0.656 -4.068 13.338 1.00 94.19 91 TYR A CA 1
ATOM 769 C C . TYR A 1 91 ? 1.767 -4.924 13.940 1.00 94.19 91 TYR A C 1
ATOM 771 O O . TYR A 1 91 ? 2.703 -5.291 13.222 1.00 94.19 91 TYR A O 1
ATOM 779 N N . ASN A 1 92 ? 1.658 -5.247 15.229 1.00 93.38 92 ASN A N 1
ATOM 780 C CA . ASN A 1 92 ? 2.611 -6.100 15.937 1.00 93.38 92 ASN A CA 1
ATOM 781 C C . ASN A 1 92 ? 2.444 -7.578 15.562 1.00 93.38 92 ASN A C 1
ATOM 783 O O . ASN A 1 92 ? 3.422 -8.317 15.503 1.00 93.38 92 ASN A O 1
ATOM 787 N N . ARG A 1 93 ? 1.213 -8.015 15.267 1.00 92.00 93 ARG A N 1
ATOM 788 C CA . ARG A 1 93 ? 0.916 -9.403 14.876 1.00 92.00 93 ARG A CA 1
ATOM 789 C C . ARG A 1 93 ? 1.104 -9.669 13.386 1.00 92.00 93 ARG A C 1
ATOM 791 O O . ARG A 1 93 ? 1.278 -10.822 13.008 1.00 92.00 93 ARG A O 1
ATOM 798 N N . LEU A 1 94 ? 1.050 -8.636 12.547 1.00 92.19 94 LEU A N 1
ATOM 799 C CA . LEU A 1 94 ? 1.198 -8.752 11.098 1.00 92.19 94 LEU A CA 1
ATOM 800 C C . LEU A 1 94 ? 2.483 -9.501 10.688 1.00 92.19 94 LEU A C 1
ATOM 802 O O . LEU A 1 94 ? 2.341 -10.560 10.079 1.00 92.19 94 LEU A O 1
ATOM 806 N N . PRO A 1 95 ? 3.706 -9.070 11.068 1.00 91.19 95 PRO A N 1
ATOM 807 C CA . PRO A 1 95 ? 4.938 -9.752 10.656 1.00 91.19 95 PRO A CA 1
ATOM 808 C C . PRO A 1 95 ? 5.113 -11.142 11.287 1.00 91.19 95 PRO A C 1
ATOM 810 O O . PRO A 1 95 ? 5.957 -11.904 10.842 1.00 91.19 95 PRO A O 1
ATOM 813 N N . LEU A 1 96 ? 4.332 -11.490 12.314 1.00 90.06 96 LEU A N 1
ATOM 814 C CA . LEU A 1 96 ? 4.372 -12.812 12.949 1.00 90.06 96 LEU A CA 1
ATOM 815 C C . LEU A 1 96 ? 3.489 -13.840 12.231 1.00 90.06 96 LEU A C 1
ATOM 817 O O . LEU A 1 96 ? 3.541 -15.027 12.540 1.00 90.06 96 LEU A O 1
ATOM 821 N N . SER A 1 97 ? 2.632 -13.396 11.312 1.00 90.12 97 SER A N 1
ATOM 822 C CA . SER A 1 97 ? 1.765 -14.301 10.565 1.00 90.12 97 SER A CA 1
ATOM 823 C C . SER A 1 97 ? 2.540 -15.014 9.457 1.00 90.12 97 SER A C 1
ATOM 825 O O . SER A 1 97 ? 3.389 -14.417 8.794 1.00 90.12 97 SER A O 1
ATOM 827 N N . SER A 1 98 ? 2.207 -16.285 9.216 1.00 89.44 98 SER A N 1
ATOM 828 C CA . SER A 1 98 ? 2.873 -17.131 8.213 1.00 89.44 98 SER A CA 1
ATOM 829 C C . SER A 1 98 ? 2.898 -16.506 6.815 1.00 89.44 98 SER A C 1
ATOM 831 O O . SER A 1 98 ? 3.865 -16.668 6.079 1.00 89.44 98 SER A O 1
ATOM 833 N N . MET A 1 99 ? 1.856 -15.747 6.471 1.00 89.19 99 MET A N 1
ATOM 834 C CA . MET A 1 99 ? 1.725 -15.034 5.200 1.00 89.19 99 MET A CA 1
ATOM 835 C C . MET A 1 99 ? 2.716 -13.867 5.049 1.00 89.19 99 MET A C 1
ATOM 837 O O . MET A 1 99 ? 3.134 -13.564 3.937 1.00 89.19 99 MET A O 1
ATOM 841 N N . TRP A 1 100 ? 3.096 -13.212 6.149 1.00 91.56 100 TRP A N 1
ATOM 842 C CA . TRP A 1 100 ? 3.827 -11.939 6.133 1.00 91.56 100 TRP A CA 1
ATOM 843 C C . TRP A 1 100 ? 5.234 -12.017 6.740 1.00 91.56 100 TRP A C 1
ATOM 845 O O . TRP A 1 100 ? 5.999 -11.065 6.609 1.00 91.56 100 TRP A O 1
ATOM 855 N N . GLN A 1 101 ? 5.609 -13.140 7.359 1.00 90.25 101 GLN A N 1
ATOM 856 C CA . GLN A 1 101 ? 6.891 -13.310 8.061 1.00 90.25 101 GLN A CA 1
ATOM 857 C C . GLN A 1 101 ? 8.140 -13.080 7.198 1.00 90.25 101 GLN A C 1
ATOM 859 O O . GLN A 1 101 ? 9.196 -12.730 7.717 1.00 90.25 101 GLN A O 1
ATOM 864 N N . SER A 1 102 ? 8.029 -13.266 5.882 1.00 90.25 102 SER A N 1
ATOM 865 C CA . SER A 1 102 ? 9.130 -13.078 4.927 1.00 90.25 102 SER A CA 1
ATOM 866 C C . SER A 1 102 ? 8.941 -11.850 4.037 1.00 90.25 102 SER A C 1
ATOM 868 O O . SER A 1 102 ? 9.695 -11.660 3.083 1.00 90.25 102 SER A O 1
ATOM 870 N N . ALA A 1 103 ? 7.930 -11.021 4.311 1.00 92.06 103 ALA A N 1
ATOM 871 C CA . ALA A 1 103 ? 7.667 -9.847 3.500 1.00 92.06 103 ALA A CA 1
ATOM 872 C C . ALA A 1 103 ? 8.705 -8.745 3.791 1.00 92.06 103 ALA A C 1
ATOM 874 O O . ALA A 1 103 ? 9.041 -8.489 4.952 1.00 92.06 103 ALA A O 1
ATOM 875 N N . PRO A 1 104 ? 9.209 -8.055 2.757 1.00 92.62 104 PRO A N 1
ATOM 876 C CA . PRO A 1 104 ? 10.156 -6.969 2.940 1.00 92.62 104 PRO A CA 1
ATOM 877 C C . PRO A 1 104 ? 9.522 -5.783 3.695 1.00 92.62 104 PRO A C 1
ATOM 879 O O . PRO A 1 104 ? 8.309 -5.557 3.603 1.00 92.62 104 PRO A O 1
ATOM 882 N N . PRO A 1 105 ? 10.328 -4.960 4.398 1.00 93.62 105 PRO A N 1
ATOM 883 C CA . PRO A 1 105 ? 9.811 -3.925 5.299 1.00 93.62 105 PRO A CA 1
ATOM 884 C C . PRO A 1 105 ? 8.880 -2.902 4.635 1.00 93.62 105 PRO A C 1
ATOM 886 O O . PRO A 1 105 ? 7.920 -2.450 5.255 1.00 93.62 105 PRO A O 1
ATOM 889 N N . HIS A 1 106 ? 9.133 -2.549 3.372 1.00 93.12 106 HIS A N 1
ATOM 890 C CA . HIS A 1 106 ? 8.302 -1.593 2.637 1.00 93.12 106 HIS A CA 1
ATOM 891 C C . HIS A 1 106 ? 6.904 -2.154 2.325 1.00 93.12 106 HIS A C 1
ATOM 893 O O . HIS A 1 106 ? 5.928 -1.415 2.433 1.00 93.12 106 HIS A O 1
ATOM 899 N N . LEU A 1 107 ? 6.780 -3.457 2.032 1.00 94.44 107 LEU A N 1
ATOM 900 C CA . LEU A 1 107 ? 5.477 -4.104 1.838 1.00 94.44 107 LEU A CA 1
ATOM 901 C C . LEU A 1 107 ? 4.733 -4.272 3.160 1.00 94.44 107 LEU A C 1
ATOM 903 O O . LEU A 1 107 ? 3.524 -4.072 3.194 1.00 94.44 107 LEU A O 1
ATOM 907 N N . ILE A 1 108 ? 5.438 -4.543 4.265 1.00 95.69 108 ILE A N 1
ATOM 908 C CA . ILE A 1 108 ? 4.834 -4.517 5.607 1.00 95.69 108 ILE A CA 1
ATOM 909 C C . ILE A 1 108 ? 4.301 -3.118 5.934 1.00 95.69 108 ILE A C 1
ATOM 911 O O . ILE A 1 108 ? 3.188 -2.983 6.439 1.00 95.69 108 ILE A O 1
ATOM 915 N N . ALA A 1 109 ? 5.062 -2.063 5.634 1.00 95.00 109 ALA A N 1
ATOM 916 C CA . ALA A 1 109 ? 4.617 -0.689 5.845 1.00 95.00 109 ALA A CA 1
ATOM 917 C C . ALA A 1 109 ? 3.394 -0.339 4.980 1.00 95.00 109 ALA A C 1
ATOM 919 O O . ALA A 1 109 ? 2.456 0.287 5.476 1.00 95.00 109 ALA A O 1
ATOM 920 N N . TYR A 1 110 ? 3.375 -0.772 3.716 1.00 95.56 110 TYR A N 1
ATOM 921 C CA . TYR A 1 110 ? 2.220 -0.604 2.835 1.00 95.56 110 TYR A CA 1
ATOM 922 C C . TYR A 1 110 ? 1.000 -1.380 3.356 1.00 95.56 110 TYR A C 1
ATOM 924 O O . TYR A 1 110 ? -0.078 -0.809 3.489 1.00 95.56 110 TYR A O 1
ATOM 932 N N . ALA A 1 111 ? 1.183 -2.629 3.790 1.00 96.19 111 ALA A N 1
ATOM 933 C CA . ALA A 1 111 ? 0.126 -3.448 4.377 1.00 96.19 111 ALA A CA 1
ATOM 934 C C . ALA A 1 111 ? -0.483 -2.811 5.634 1.00 96.19 111 ALA A C 1
ATOM 936 O O . ALA A 1 111 ? -1.702 -2.795 5.777 1.00 96.19 111 ALA A O 1
ATOM 937 N N . ARG A 1 112 ? 0.339 -2.223 6.516 1.00 96.00 112 ARG A N 1
ATOM 938 C CA . ARG A 1 112 ? -0.145 -1.469 7.687 1.00 96.00 112 ARG A CA 1
ATOM 939 C C . ARG A 1 112 ? -1.049 -0.305 7.279 1.00 96.00 112 ARG A C 1
ATOM 941 O O . ARG A 1 112 ? -2.140 -0.185 7.824 1.00 96.00 112 ARG A O 1
ATOM 948 N N . LYS A 1 113 ? -0.650 0.486 6.275 1.00 95.94 113 LYS A N 1
ATOM 949 C CA . LYS A 1 113 ? -1.484 1.574 5.731 1.00 95.94 113 LYS A CA 1
ATOM 950 C C . LYS A 1 113 ? -2.791 1.051 5.134 1.00 95.94 113 LYS A C 1
ATOM 952 O O . LYS A 1 113 ? -3.833 1.675 5.302 1.00 95.94 113 LYS A O 1
ATOM 957 N N . THR A 1 114 ? -2.756 -0.084 4.443 1.00 95.81 114 THR A N 1
ATOM 958 C CA . THR A 1 114 ? -3.966 -0.695 3.878 1.00 95.81 114 THR A CA 1
ATOM 959 C C . THR A 1 114 ? -4.902 -1.197 4.977 1.00 95.81 114 THR A C 1
ATOM 961 O O . THR A 1 114 ? -6.103 -0.959 4.897 1.00 95.81 114 THR A O 1
ATOM 964 N N . ILE A 1 115 ? -4.371 -1.810 6.040 1.00 95.19 115 ILE A N 1
ATOM 965 C CA . ILE A 1 115 ? -5.145 -2.191 7.234 1.00 95.19 115 ILE A CA 1
ATOM 966 C C . ILE A 1 115 ? -5.801 -0.956 7.856 1.00 95.19 115 ILE A C 1
ATOM 968 O O . ILE A 1 115 ? -7.003 -0.975 8.109 1.00 95.19 115 ILE A O 1
ATOM 972 N N . GLU A 1 116 ? -5.042 0.125 8.047 1.00 95.38 116 GLU A N 1
ATOM 973 C CA . GLU A 1 116 ? -5.553 1.392 8.576 1.00 95.38 116 GLU A CA 1
ATOM 974 C C . GLU A 1 116 ? -6.719 1.921 7.744 1.00 95.38 116 GLU A C 1
ATOM 976 O O . GLU A 1 116 ? -7.780 2.203 8.289 1.00 95.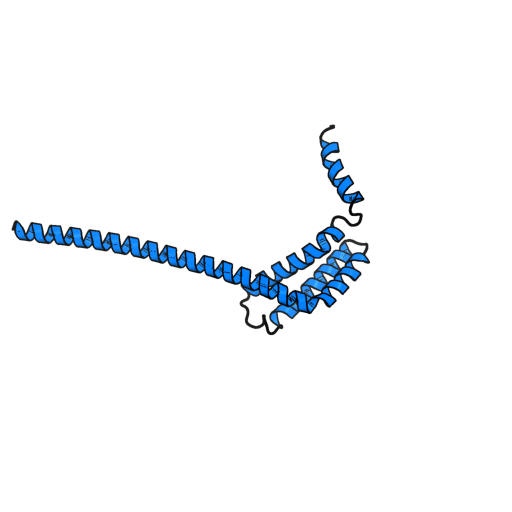38 116 GLU A O 1
ATOM 981 N N . ARG A 1 117 ? -6.561 1.974 6.415 1.00 94.31 117 ARG A N 1
ATOM 982 C CA . ARG A 1 117 ? -7.623 2.401 5.493 1.00 94.31 117 ARG A CA 1
ATOM 983 C C . ARG A 1 117 ? -8.877 1.548 5.632 1.00 94.31 117 ARG A C 1
ATOM 985 O O . ARG A 1 117 ? -9.973 2.097 5.667 1.00 94.31 117 ARG A O 1
ATOM 992 N N . VAL A 1 118 ? -8.724 0.226 5.721 1.00 92.12 118 VAL A N 1
ATOM 993 C CA . VAL A 1 118 ? -9.857 -0.693 5.887 1.00 92.12 118 VAL A CA 1
ATOM 994 C C . VAL A 1 118 ? -10.579 -0.429 7.208 1.00 92.12 118 VAL A C 1
ATOM 996 O O . VAL A 1 118 ? -11.800 -0.314 7.206 1.00 92.12 118 VAL A O 1
ATOM 999 N N . VAL A 1 119 ? -9.855 -0.285 8.322 1.00 92.56 119 VAL A N 1
ATOM 1000 C CA . VAL A 1 119 ? -10.463 -0.001 9.634 1.00 92.56 119 VAL A CA 1
ATOM 1001 C C . VAL A 1 119 ? -11.137 1.373 9.642 1.00 92.56 119 VAL A C 1
ATOM 1003 O O . VAL A 1 119 ? -12.293 1.482 10.045 1.00 92.56 119 VAL A O 1
ATOM 1006 N N . MET A 1 120 ? -10.454 2.403 9.139 1.00 92.62 120 MET A N 1
ATOM 1007 C CA . MET A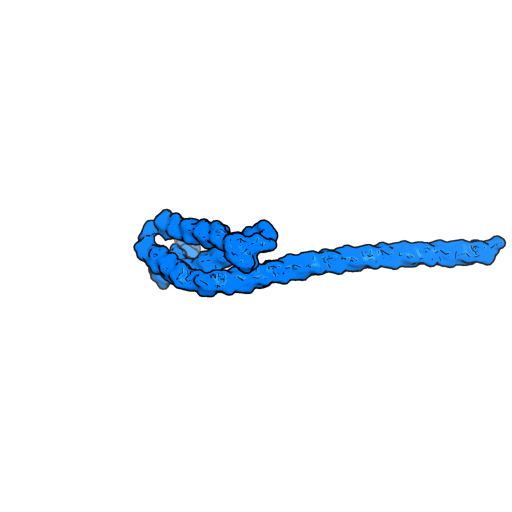 1 120 ? -10.976 3.770 9.053 1.00 92.62 120 MET A CA 1
ATOM 1008 C C . MET A 1 120 ? -12.246 3.840 8.204 1.00 92.62 120 MET A C 1
ATOM 1010 O O . MET A 1 120 ? -13.197 4.511 8.593 1.00 92.62 120 MET A O 1
ATOM 1014 N N . ALA A 1 121 ? -12.311 3.105 7.090 1.00 90.12 121 ALA A N 1
ATOM 1015 C CA . ALA A 1 121 ? -13.505 3.046 6.251 1.00 90.12 121 ALA A CA 1
ATOM 1016 C C . ALA A 1 121 ? -14.729 2.483 6.996 1.00 90.12 121 ALA A C 1
ATOM 1018 O O . ALA A 1 121 ? -15.842 2.952 6.770 1.00 90.12 121 ALA A O 1
ATOM 1019 N N . GLN A 1 122 ? -14.534 1.525 7.909 1.00 87.56 122 GLN A N 1
ATOM 1020 C CA . GLN A 1 122 ? -15.624 0.943 8.706 1.00 87.56 122 GLN A CA 1
ATOM 1021 C C . GLN A 1 122 ? -16.151 1.908 9.773 1.00 87.56 122 GLN A C 1
ATOM 1023 O O . GLN A 1 122 ? -17.349 1.938 10.043 1.00 87.56 122 GLN A O 1
ATOM 1028 N N . ILE A 1 123 ? -15.271 2.715 10.373 1.00 88.56 123 ILE A N 1
ATOM 1029 C CA . ILE A 1 123 ? -15.659 3.669 11.423 1.00 88.56 123 ILE A CA 1
ATOM 1030 C C . ILE A 1 123 ? -16.001 5.058 10.885 1.00 88.56 123 ILE A C 1
ATOM 1032 O O . ILE A 1 123 ? -16.527 5.863 11.642 1.00 88.56 123 ILE A O 1
ATOM 1036 N N . HIS A 1 124 ? -15.726 5.362 9.614 1.00 85.19 124 HIS A N 1
ATOM 1037 C CA . HIS A 1 124 ? -15.866 6.707 9.049 1.00 85.19 124 HIS A CA 1
ATOM 1038 C C . HIS A 1 124 ? -17.244 7.320 9.330 1.00 85.19 124 HIS A C 1
ATOM 1040 O O . HIS A 1 124 ? -17.338 8.429 9.848 1.00 85.19 124 HIS A O 1
ATOM 1046 N N . ALA A 1 125 ? -18.319 6.574 9.060 1.00 78.19 125 ALA A N 1
ATOM 1047 C CA . ALA A 1 125 ? -19.675 7.040 9.344 1.00 78.19 125 ALA A CA 1
ATOM 1048 C C . ALA A 1 125 ? -19.921 7.247 10.850 1.00 78.19 125 ALA A C 1
ATOM 1050 O O . ALA A 1 125 ? -20.504 8.251 11.237 1.00 78.19 125 ALA A O 1
ATOM 1051 N N . LEU A 1 126 ? -19.430 6.339 11.698 1.00 76.75 126 LEU A N 1
ATOM 1052 C CA . LEU A 1 126 ? -19.628 6.372 13.153 1.00 76.75 126 LEU A CA 1
ATOM 1053 C C . LEU A 1 126 ? -18.811 7.471 13.850 1.00 76.75 126 LEU A C 1
ATOM 1055 O O . LEU A 1 126 ? -19.203 7.968 14.903 1.00 76.75 126 LEU A O 1
ATOM 1059 N N . ALA A 1 127 ? -17.653 7.814 13.288 1.00 77.50 127 ALA A N 1
ATOM 1060 C CA . ALA A 1 127 ? -16.731 8.796 13.839 1.00 77.50 127 ALA A CA 1
ATOM 1061 C C . ALA A 1 127 ? -17.100 10.227 13.427 1.00 77.50 127 ALA A C 1
ATOM 1063 O O . ALA A 1 127 ? -17.019 11.128 14.255 1.00 77.50 127 ALA A O 1
ATOM 1064 N N . PHE A 1 128 ? -17.504 10.430 12.168 1.00 71.38 128 PHE A N 1
ATOM 1065 C CA . PHE A 1 128 ? -17.805 11.762 11.629 1.00 71.38 128 PHE A CA 1
ATOM 1066 C C . PHE A 1 128 ? -19.290 12.126 11.675 1.00 71.38 128 PHE A C 1
ATOM 1068 O O . PHE A 1 128 ? -19.614 13.304 11.754 1.00 71.38 128 PHE A O 1
ATOM 1075 N N . TYR A 1 129 ? -20.185 11.135 11.664 1.00 69.56 129 TYR A N 1
ATOM 1076 C CA . TYR A 1 129 ? -21.633 11.353 11.669 1.00 69.56 129 TYR A CA 1
ATOM 1077 C C . TYR A 1 129 ? -22.320 10.505 12.752 1.00 69.56 129 TYR A C 1
ATOM 1079 O O . TYR A 1 129 ? -23.150 9.650 12.425 1.00 69.56 129 TYR A O 1
ATOM 1087 N N . PRO A 1 130 ? -21.994 10.698 14.046 1.00 66.00 130 PRO A N 1
ATOM 1088 C CA . PRO A 1 130 ? -22.599 9.930 15.134 1.00 66.00 130 PRO A CA 1
ATOM 1089 C C . PRO A 1 130 ? -24.129 10.082 15.208 1.00 66.00 130 PRO A C 1
ATOM 1091 O O . PRO A 1 130 ? -24.805 9.141 15.614 1.00 66.00 130 PRO A O 1
ATOM 1094 N N . ASN A 1 131 ? -24.689 11.215 14.761 1.00 67.81 13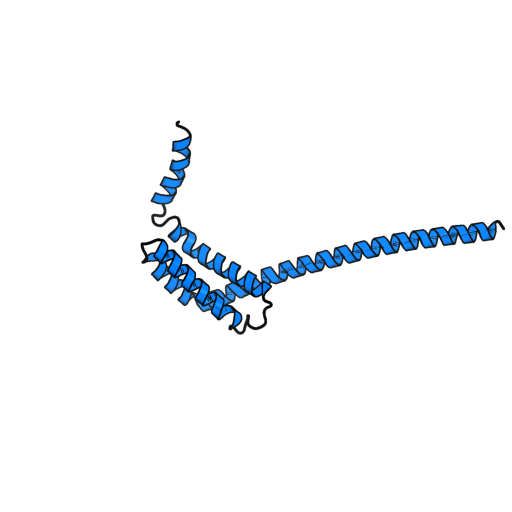1 ASN A N 1
ATOM 1095 C CA . ASN A 1 131 ? -26.135 11.440 14.629 1.00 67.81 131 ASN A CA 1
ATOM 1096 C C . ASN A 1 131 ? -26.636 11.307 13.178 1.00 67.81 131 ASN A C 1
ATOM 1098 O O . ASN A 1 131 ? -27.747 11.749 12.875 1.00 67.81 131 ASN A O 1
ATOM 1102 N N . LEU A 1 132 ? -25.814 10.729 12.290 1.00 67.12 132 LEU A N 1
ATOM 1103 C CA . LEU A 1 132 ? -26.075 10.463 10.871 1.00 67.12 132 LEU A CA 1
ATOM 1104 C C . LEU A 1 132 ? -26.712 11.660 10.150 1.00 67.12 132 LEU A C 1
ATOM 1106 O O . LEU A 1 132 ? -26.016 12.591 9.743 1.00 67.12 132 LEU A O 1
ATOM 1110 N N . ASP A 1 133 ? -28.036 11.648 10.008 1.00 62.06 133 ASP A N 1
ATOM 1111 C CA . ASP A 1 133 ? -28.784 12.670 9.287 1.00 62.06 133 ASP A CA 1
ATOM 1112 C C . ASP A 1 133 ? -28.703 14.041 9.960 1.00 62.06 133 ASP A C 1
ATOM 1114 O O . ASP A 1 133 ? -28.572 15.036 9.256 1.00 62.06 133 ASP A O 1
ATOM 1118 N N . ALA A 1 134 ? -28.706 14.144 11.290 1.00 61.94 134 ALA A N 1
ATOM 1119 C CA . ALA A 1 134 ? -28.640 15.455 11.946 1.00 61.94 134 ALA A CA 1
ATOM 1120 C C . ALA A 1 134 ? -27.293 16.164 11.714 1.00 61.94 134 ALA A C 1
ATOM 1122 O O . ALA A 1 134 ? -27.241 17.392 11.640 1.00 61.94 134 ALA A O 1
ATOM 1123 N N . ASP A 1 135 ? -26.213 15.394 11.569 1.00 66.06 135 ASP A N 1
ATOM 1124 C CA . ASP A 1 135 ? -24.880 15.917 11.269 1.00 66.06 135 ASP A CA 1
ATOM 1125 C C . ASP A 1 135 ? -24.754 16.256 9.776 1.00 66.06 135 ASP A C 1
ATOM 1127 O O . ASP A 1 135 ? -24.325 17.355 9.439 1.00 66.06 135 ASP A O 1
ATOM 1131 N N . ARG A 1 136 ? -25.272 15.402 8.878 1.00 63.56 136 ARG A N 1
ATOM 1132 C CA . ARG A 1 136 ? -25.345 15.701 7.434 1.00 63.56 136 ARG A CA 1
ATOM 1133 C C . ARG A 1 136 ? -26.142 16.971 7.128 1.00 63.56 136 ARG A C 1
ATOM 1135 O O . ARG A 1 136 ? -25.683 17.806 6.358 1.00 63.56 136 ARG A O 1
ATOM 1142 N N . HIS A 1 137 ? -27.300 17.150 7.766 1.00 61.69 137 HIS A N 1
ATOM 1143 C CA . HIS A 1 137 ? -28.126 18.349 7.592 1.00 61.69 137 HIS A CA 1
ATOM 1144 C C . HIS A 1 137 ? -27.491 19.603 8.218 1.00 61.69 137 HIS A C 1
ATOM 1146 O O . HIS A 1 137 ? -27.814 20.716 7.802 1.00 61.69 137 HIS A O 1
ATOM 1152 N N . ARG A 1 138 ? -26.619 19.463 9.229 1.00 63.22 138 ARG A N 1
ATOM 1153 C CA . ARG A 1 138 ? -25.822 20.585 9.755 1.00 63.22 138 ARG A CA 1
ATOM 1154 C C . ARG A 1 138 ? -24.728 20.988 8.771 1.00 63.22 138 ARG A C 1
ATOM 1156 O O . ARG A 1 138 ? -24.612 22.176 8.477 1.00 63.22 138 ARG A O 1
ATOM 1163 N N . ASP A 1 139 ? -24.006 20.018 8.222 1.00 65.38 139 ASP A N 1
ATOM 1164 C CA . ASP A 1 139 ? -22.940 20.256 7.244 1.00 65.38 139 ASP A CA 1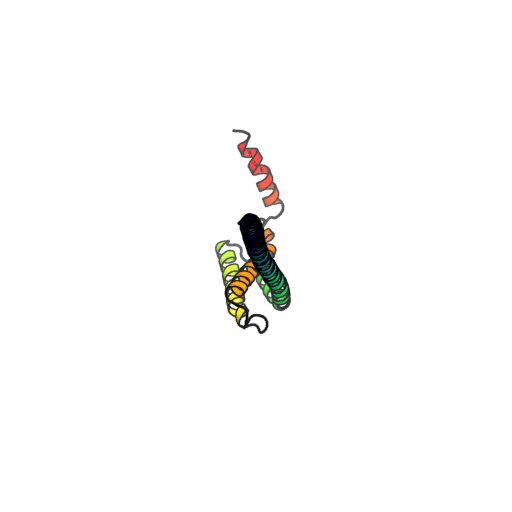
ATOM 1165 C C . ASP A 1 139 ? -23.471 20.860 5.937 1.00 65.38 139 ASP A C 1
ATOM 1167 O O . ASP A 1 139 ? -22.820 21.715 5.345 1.00 65.38 139 ASP A O 1
ATOM 1171 N N . GLU A 1 140 ? -24.683 20.491 5.517 1.00 63.94 140 GLU A N 1
ATOM 1172 C CA . GLU A 1 140 ? -25.344 21.061 4.334 1.00 63.94 140 GLU A CA 1
ATOM 1173 C C . GLU A 1 140 ? -25.800 22.519 4.544 1.00 63.94 140 GLU A C 1
ATOM 1175 O O . GLU A 1 140 ? -25.850 23.305 3.598 1.00 63.94 140 GLU A O 1
ATOM 1180 N N . LYS A 1 141 ? -26.081 22.919 5.792 1.00 57.66 141 LYS A N 1
ATOM 1181 C CA . LYS A 1 141 ? -26.509 24.286 6.147 1.00 57.66 141 LYS A CA 1
ATOM 1182 C C . LYS A 1 141 ? -25.355 25.237 6.463 1.00 57.66 141 LYS A C 1
ATOM 1184 O O . LYS A 1 141 ? -25.527 26.448 6.343 1.00 57.66 141 LYS A O 1
ATOM 1189 N N . LEU A 1 142 ? -24.187 24.722 6.843 1.00 56.53 142 LEU A N 1
ATOM 1190 C CA . LEU A 1 142 ? -22.991 25.528 7.110 1.00 56.53 142 LEU A CA 1
ATOM 1191 C C . LEU A 1 142 ? -22.511 26.387 5.917 1.00 56.53 142 LEU A C 1
ATOM 1193 O O . LEU A 1 142 ? -22.179 27.548 6.154 1.00 56.53 142 LEU A O 1
ATOM 1197 N N . PRO A 1 143 ? -22.501 25.918 4.650 1.00 55.94 143 PRO A N 1
ATOM 1198 C CA . PRO A 1 143 ? -22.105 26.763 3.522 1.00 55.94 143 PRO A CA 1
ATOM 1199 C C . PRO A 1 143 ? -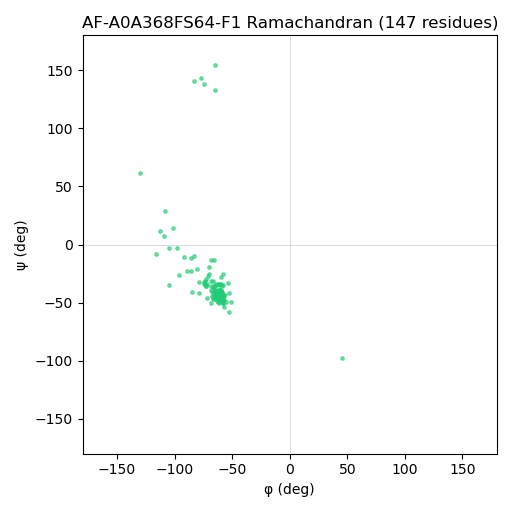23.117 27.872 3.191 1.00 55.94 143 PRO A C 1
ATOM 1201 O O . PRO A 1 143 ? -22.734 28.854 2.562 1.00 55.94 143 PRO A O 1
ATOM 1204 N N . LEU A 1 144 ? -24.377 27.770 3.633 1.00 52.56 144 LEU A N 1
ATOM 1205 C CA . LEU A 1 144 ? -25.394 28.811 3.417 1.00 52.56 144 LEU A CA 1
ATOM 1206 C C . LEU A 1 144 ? -25.279 29.977 4.412 1.00 52.56 144 LEU A C 1
ATOM 1208 O O . LEU A 1 144 ? -25.724 31.075 4.111 1.00 52.56 144 LEU A O 1
ATOM 1212 N N . LEU A 1 145 ? -24.635 29.776 5.565 1.00 52.41 145 LEU A N 1
ATOM 1213 C CA . LEU A 1 145 ? -24.445 30.830 6.573 1.00 52.41 145 LEU A CA 1
ATOM 1214 C C . LEU A 1 145 ? -23.240 31.746 6.296 1.00 52.41 145 LEU A C 1
ATOM 1216 O O . LEU A 1 145 ? -23.097 32.770 6.956 1.00 52.41 145 LEU A O 1
ATOM 1220 N N . TYR A 1 146 ? -22.388 31.407 5.324 1.00 51.16 146 TYR A N 1
ATOM 1221 C CA . TYR A 1 146 ? -21.259 32.245 4.893 1.00 51.16 146 TYR A CA 1
ATOM 1222 C C . TYR A 1 146 ? -21.554 33.095 3.646 1.00 51.16 146 TYR A C 1
ATOM 1224 O O . TYR A 1 146 ? -20.695 33.874 3.242 1.00 51.16 146 TYR A O 1
ATOM 1232 N N . PHE A 1 147 ? -22.743 32.965 3.046 1.00 50.16 147 PHE A N 1
ATOM 1233 C CA . PHE A 1 147 ? -23.174 33.772 1.893 1.00 50.16 147 PHE A CA 1
ATOM 1234 C C . PHE A 1 147 ? -24.207 34.861 2.233 1.00 50.16 147 PHE A C 1
ATOM 1236 O O . PHE A 1 147 ? -24.532 35.655 1.356 1.00 50.16 147 PHE A O 1
ATOM 1243 N N . ASP A 1 148 ? -24.660 34.941 3.489 1.00 48.88 148 ASP A N 1
ATOM 1244 C CA . ASP A 1 148 ? -25.581 35.978 3.992 1.00 48.88 148 ASP A CA 1
ATOM 1245 C C . ASP A 1 148 ? -24.890 37.003 4.932 1.00 48.88 148 ASP A C 1
ATOM 1247 O O . ASP A 1 148 ? -25.530 37.576 5.815 1.00 48.88 148 ASP A O 1
ATOM 1251 N N . CYS A 1 149 ? -23.585 37.257 4.745 1.00 43.53 149 CYS A N 1
ATOM 1252 C CA . CYS A 1 149 ? -22.842 38.357 5.385 1.00 43.53 149 CYS A CA 1
ATOM 1253 C C . CYS A 1 149 ? -22.165 39.249 4.339 1.00 43.53 149 CYS A C 1
ATOM 1255 O O . CYS A 1 149 ? -21.429 38.697 3.489 1.00 43.53 149 CYS A O 1
#

Organism: Ancylostoma caninum (NCBI:txid29170)

Mean predicted aligned error: 9.46 Å

InterPro domains:
  IPR037191 VPS9 domain superfamily [SSF109993] (60-142)
  IPR041545 RABX5, catalytic core helical domain [PF18151] (62-124)

Secondary structure (DSSP, 8-state):
-HHHHHHHHHHHHHHHHHHHHHHHHHHHHHHHHHHHHHHHHHHHHHHHHHHHHHHHHTTHHHHHHHHHHHHH--SHHHHHHHHHHHHHHHHHHGGGSTTTTT--HHHHHHHHHHHHHHHHHHHHHHHH-TTTHHHHHHHHHGGGTTS--

Radius of gyration: 29.76 Å; Cα contacts (8 Å, |Δi|>4): 45; chains: 1; bounding box: 72×56×80 Å

Nearest PDB structures (foldseek):
  4tql-assembly1_A  TM=3.580E-01  e=7.463E+00  synthetic construct

pLDDT: mean 87.14, std 12.89, range [43.53, 98.38]

Foldseek 3Di:
DVVVVVVVVVVVVVVVVVVVVVVVVVVVVVVVVVVVVVVVVVVLLVVLLVVLVVVVVVCVVVLVVLVVVLLVDDDLVSNVVSLVVSLVVCLVCQCVDPVNVPPDPVSSVSSSVSNSVVSCVVCVCCNQPV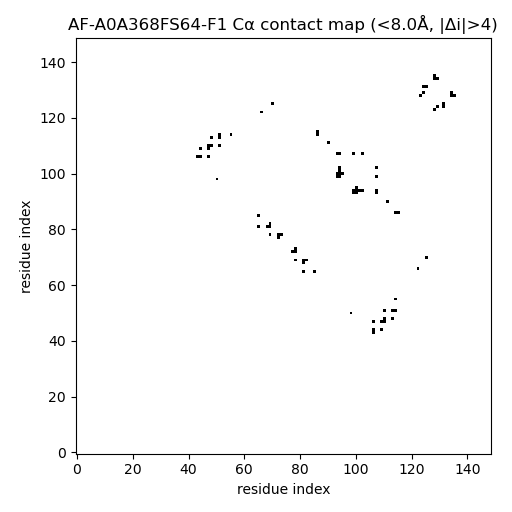VRVVSVVVVVCVVVVVVVD

Solvent-accessible surface area (backbone atoms only — not comparable to full-atom values): 8329 Å² total; per-residue (Å²): 106,78,66,56,51,52,52,54,51,54,50,51,50,49,52,52,51,49,51,54,50,52,52,53,50,51,56,49,50,53,52,50,52,57,46,53,53,50,52,49,53,52,50,51,52,54,49,39,55,53,52,47,50,58,55,46,62,79,35,45,70,61,49,53,52,48,52,54,53,51,67,70,45,83,51,67,66,60,38,50,50,55,48,50,54,51,50,51,54,47,59,68,46,45,54,73,32,89,90,35,56,83,54,55,72,69,58,50,54,49,39,48,53,52,50,48,51,56,54,48,63,72,40,44,57,62,72,75,26,75,63,44,63,66,42,53,57,48,62,68,47,54,70,61,67,71,72,78,115

Sequence (149 aa):
MREEYRKRSSYLLYLQQSRITLLRLSTYVDKLIQRIQRDKALVEECLVEVLVRFYMENKDQQLKRFLQEFVILNAQDEKTDCLLRTLAGMYNRLPLSSMWQSAPPHLIAYARKTIERVVMAQIHALAFYPNLDADRHRDEKLPLLYFDC